Protein AF-A0A0J9B0E6-F1 (afdb_monomer)

Secondary structure (DSSP, 8-state):
-EEEEE--TTT--HHHHHT-GGG--S-HHHHHHTSS-HHHH-EE-SS-TTEEEEPPP--S-GGG--HHHHHHHHHHHHHTT-SEEEEEPPSSSSHHHHHHHHT-SS------SSHHHHHHHHHHHT-

Nearest PDB structures (foldseek):
  3r9j-assembly1_A-1  TM=9.965E-01  e=1.271E-19  Escherichia coli K-12
  3r9j-assembly1_B-1  TM=9.955E-01  e=2.127E-19  Escherichia coli K-12
  3q9l-assembly1_A  TM=1.001E+00  e=4.605E-19  Escherichia coli K-12
  3r9i-assembly2_C  TM=9.975E-01  e=1.289E-18  Escherichia coli K-12
  6riq-assembly1_C  TM=9.805E-01  e=1.093E-16  Pseudomonas aeruginosa

Mean predicted aligned error: 3.33 Å

Sequence (127 aa):
KTVVIDFDIGLRNLDLIMGCERRVVYDFVNVIQGDATLNQALIKDKRTDTLYILPASQTRDKDALNYEGVEKVLNELKKMNFDFIVCDSPAGIETGALMALYFADEAIITTNPEVSSVRDSDRILGI

Foldseek 3Di:
DEEEEELPAAPFCPCVVLVNVVVQPDALLCCLVVVDPPVSQWDQRPPDRLYIYHIHHNDPDNVSDDLVSLVVSVVVVVVVVHPYYHYPADDDDDPSNCSSPVPDPDDDQDADPDPVRVVRSVVVVVD

Structure (mmCIF, N/CA/C/O backbone):
data_AF-A0A0J9B0E6-F1
#
_entry.id   AF-A0A0J9B0E6-F1
#
loop_
_atom_site.group_PDB
_atom_site.id
_atom_site.type_symbol
_atom_site.label_atom_id
_atom_site.label_alt_id
_atom_site.label_comp_id
_atom_site.label_asym_id
_atom_site.label_entity_id
_atom_site.label_seq_id
_atom_site.pdbx_PDB_ins_code
_atom_site.Cartn_x
_atom_site.Cartn_y
_atom_site.Cartn_z
_atom_site.occupancy
_atom_site.B_iso_or_equiv
_atom_site.auth_seq_id
_atom_site.auth_comp_id
_atom_site.auth_asym_id
_atom_site.auth_atom_id
_atom_site.pdbx_PDB_model_num
ATOM 1 N N . LYS A 1 1 ? -13.728 -7.983 2.009 1.00 95.81 1 LYS A N 1
ATOM 2 C CA . LYS A 1 1 ? -13.361 -6.676 2.597 1.00 95.81 1 LYS A CA 1
ATOM 3 C C . LYS A 1 1 ? -11.956 -6.332 2.135 1.00 95.81 1 LYS A C 1
ATOM 5 O O . LYS A 1 1 ? -11.069 -7.161 2.293 1.00 95.81 1 LYS A O 1
ATOM 10 N N . THR A 1 2 ? -11.762 -5.153 1.556 1.00 98.56 2 THR A N 1
ATOM 11 C CA . THR A 1 2 ? -10.516 -4.777 0.876 1.00 98.56 2 THR A CA 1
ATOM 12 C C . THR A 1 2 ? -10.004 -3.455 1.415 1.00 98.56 2 THR A C 1
ATOM 14 O O . THR A 1 2 ? -10.792 -2.534 1.638 1.00 98.56 2 THR A O 1
ATOM 17 N N . VAL A 1 3 ? -8.695 -3.362 1.608 1.00 98.62 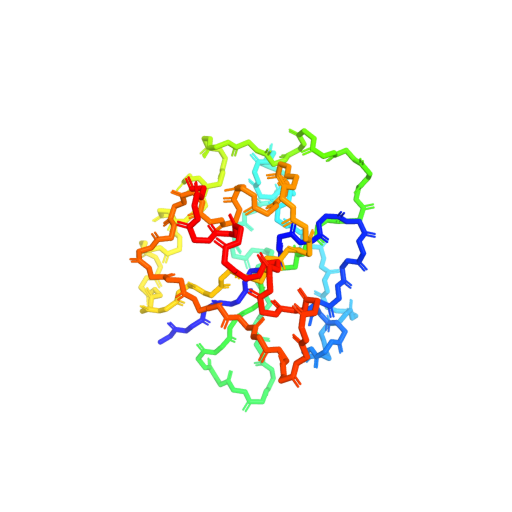3 VAL A N 1
ATOM 18 C CA . VAL A 1 3 ? -7.999 -2.103 1.871 1.00 98.62 3 VAL A CA 1
ATOM 19 C C . VAL A 1 3 ? -6.975 -1.863 0.771 1.00 98.62 3 VAL A C 1
ATOM 21 O O . VAL A 1 3 ? -6.310 -2.803 0.339 1.00 98.62 3 VAL A O 1
ATOM 24 N N . VAL A 1 4 ? -6.869 -0.619 0.319 1.00 98.19 4 VAL A N 1
ATOM 25 C CA . VAL A 1 4 ? -5.784 -0.164 -0.553 1.00 98.19 4 VAL A CA 1
ATOM 26 C C . VAL A 1 4 ? -4.907 0.783 0.256 1.00 98.19 4 VAL A C 1
ATOM 28 O O . VAL A 1 4 ? -5.421 1.714 0.882 1.00 98.19 4 VAL A O 1
ATOM 31 N N . ILE A 1 5 ? -3.611 0.506 0.295 1.00 97.06 5 ILE A N 1
ATOM 32 C CA . ILE A 1 5 ? -2.611 1.257 1.049 1.00 97.06 5 ILE A CA 1
ATOM 33 C C . ILE A 1 5 ? -1.721 1.987 0.055 1.00 97.06 5 ILE A C 1
ATOM 35 O O . ILE A 1 5 ? -1.176 1.353 -0.842 1.00 97.06 5 ILE A O 1
ATOM 39 N N . ASP A 1 6 ? -1.550 3.289 0.238 1.00 94.81 6 ASP A N 1
ATOM 40 C CA . ASP A 1 6 ? -0.619 4.094 -0.552 1.00 94.81 6 ASP A CA 1
ATOM 41 C C . ASP A 1 6 ? 0.781 4.043 0.089 1.00 94.81 6 ASP A C 1
ATOM 43 O O . ASP A 1 6 ? 0.959 4.471 1.235 1.00 94.81 6 ASP A O 1
ATOM 47 N N . PHE A 1 7 ? 1.761 3.476 -0.624 1.00 92.56 7 PHE A N 1
ATOM 48 C CA . PHE A 1 7 ? 3.171 3.452 -0.209 1.00 92.56 7 PHE A CA 1
ATOM 49 C C . PHE A 1 7 ? 3.992 4.593 -0.835 1.00 92.56 7 PHE A C 1
ATOM 51 O O . PHE A 1 7 ? 5.188 4.712 -0.549 1.00 92.56 7 PHE A O 1
ATOM 58 N N . ASP A 1 8 ? 3.386 5.458 -1.653 1.00 88.44 8 ASP A N 1
ATOM 59 C CA . ASP A 1 8 ? 4.054 6.598 -2.284 1.00 88.44 8 ASP A CA 1
ATOM 60 C C . ASP A 1 8 ? 4.136 7.795 -1.322 1.00 88.44 8 ASP A C 1
ATOM 62 O O . ASP A 1 8 ? 3.387 8.781 -1.395 1.00 88.44 8 ASP A O 1
ATOM 66 N N . ILE A 1 9 ? 5.073 7.691 -0.371 1.00 81.62 9 ILE A N 1
ATOM 67 C CA . ILE A 1 9 ? 5.383 8.770 0.569 1.00 81.62 9 ILE A CA 1
ATOM 68 C C . ILE A 1 9 ? 5.824 10.018 -0.210 1.00 81.62 9 ILE A C 1
ATOM 70 O O . ILE A 1 9 ? 6.879 10.047 -0.848 1.00 81.62 9 ILE A O 1
ATOM 74 N N . GLY A 1 10 ? 5.050 11.091 -0.068 1.00 75.75 10 GLY A N 1
ATOM 75 C CA . GLY A 1 10 ? 5.391 12.426 -0.554 1.00 75.75 10 GLY A CA 1
ATOM 76 C C . GLY A 1 10 ? 4.603 12.891 -1.777 1.00 75.75 10 GLY A C 1
ATOM 77 O O . GLY A 1 10 ? 4.363 14.095 -1.880 1.00 75.75 10 GLY A O 1
ATOM 78 N N . LEU A 1 11 ? 4.163 11.991 -2.665 1.00 81.06 11 LEU A N 1
ATOM 79 C CA . LEU A 1 11 ? 3.312 12.367 -3.805 1.00 81.06 11 LEU A CA 1
ATOM 80 C C . LEU A 1 11 ? 1.822 12.177 -3.509 1.00 81.06 11 LEU A C 1
ATOM 82 O O . LEU A 1 11 ? 1.040 13.022 -3.939 1.00 81.06 11 LEU A O 1
ATOM 86 N N . ARG A 1 12 ? 1.453 11.157 -2.713 1.00 82.12 12 ARG A N 1
ATOM 87 C CA . ARG A 1 12 ? 0.084 10.908 -2.217 1.00 82.12 12 ARG A CA 1
ATOM 88 C C . ARG A 1 12 ? -0.960 11.000 -3.338 1.00 82.12 12 ARG A C 1
ATOM 90 O O . ARG A 1 12 ? -1.722 11.961 -3.437 1.00 82.12 12 ARG A O 1
ATOM 97 N N . ASN A 1 13 ? -0.959 10.000 -4.213 1.00 89.00 13 ASN A N 1
ATOM 98 C CA . ASN A 1 13 ? -1.812 9.992 -5.401 1.00 89.00 13 ASN A CA 1
ATOM 99 C C . ASN A 1 13 ? -3.090 9.167 -5.209 1.00 89.00 13 ASN A C 1
ATOM 101 O O . ASN A 1 13 ? -4.107 9.456 -5.850 1.00 89.00 13 ASN A O 1
ATOM 105 N N . LEU A 1 14 ? -3.075 8.158 -4.333 1.00 94.56 14 LEU A N 1
ATOM 106 C CA . LEU A 1 14 ? -4.179 7.206 -4.232 1.00 94.56 14 LEU A CA 1
ATOM 107 C C . LEU A 1 14 ? -5.475 7.873 -3.766 1.00 94.56 14 LEU A C 1
ATOM 109 O O . LEU A 1 14 ? -6.549 7.625 -4.312 1.00 94.56 14 LEU A O 1
ATOM 113 N N . ASP A 1 15 ? -5.401 8.741 -2.762 1.00 93.69 15 ASP A N 1
ATOM 114 C CA . ASP A 1 15 ? -6.579 9.393 -2.193 1.00 93.69 15 ASP A CA 1
ATOM 115 C C . ASP A 1 15 ? -7.272 10.345 -3.179 1.00 93.69 15 ASP A C 1
ATOM 117 O O . ASP A 1 15 ? -8.502 10.455 -3.155 1.00 93.69 15 ASP A O 1
ATOM 121 N N . LEU A 1 16 ? -6.510 10.976 -4.076 1.00 93.88 16 LEU A N 1
ATOM 122 C CA . LEU A 1 16 ? -7.025 11.793 -5.170 1.00 93.88 16 LEU A CA 1
ATOM 123 C C . LEU A 1 16 ? -7.803 10.935 -6.175 1.00 93.88 16 LEU A C 1
ATOM 125 O O . LEU A 1 16 ? -8.931 11.280 -6.533 1.00 93.88 16 LEU A O 1
ATOM 129 N N . ILE A 1 17 ? -7.243 9.793 -6.587 1.00 95.44 17 ILE A N 1
ATOM 130 C CA . ILE A 1 17 ? -7.906 8.853 -7.508 1.00 95.44 17 ILE A CA 1
ATOM 131 C C . ILE A 1 17 ? -9.172 8.263 -6.871 1.00 95.44 17 ILE A C 1
ATOM 133 O O . ILE A 1 17 ? -10.221 8.154 -7.514 1.00 95.44 17 ILE A O 1
ATOM 137 N N . MET A 1 18 ? -9.113 7.958 -5.576 1.00 96.38 18 MET A N 1
ATOM 138 C CA . MET A 1 18 ? -10.246 7.447 -4.804 1.00 96.38 18 MET A CA 1
ATOM 139 C C . MET A 1 18 ? -11.282 8.535 -4.453 1.00 96.38 18 MET A C 1
ATOM 141 O O . MET A 1 18 ? -12.411 8.217 -4.055 1.00 96.38 18 MET A O 1
ATOM 145 N N . GLY A 1 19 ? -10.960 9.820 -4.643 1.00 95.56 19 GLY A N 1
ATOM 146 C CA . GLY A 1 19 ? -11.828 10.960 -4.329 1.00 95.56 19 GLY A CA 1
ATOM 147 C C . GLY A 1 19 ? -12.104 11.099 -2.829 1.00 95.56 19 GLY A C 1
ATOM 148 O O . GLY A 1 19 ? -13.243 11.342 -2.402 1.00 95.56 19 GLY A O 1
ATOM 149 N N . CYS A 1 20 ? -11.094 10.829 -2.003 1.00 95.31 20 CYS A N 1
ATOM 150 C CA . CYS A 1 20 ? -11.176 10.899 -0.550 1.00 95.31 20 CYS A CA 1
ATOM 151 C C . CYS A 1 20 ? -10.185 11.876 0.091 1.00 95.31 20 CYS A C 1
ATOM 153 O O . CYS A 1 20 ? -10.093 11.910 1.318 1.00 95.31 20 CYS A O 1
ATOM 155 N N . GLU A 1 21 ? -9.530 12.722 -0.697 1.00 93.81 21 GLU A N 1
ATOM 156 C CA . GLU A 1 21 ? -8.452 13.624 -0.291 1.00 93.81 21 GLU A CA 1
ATOM 157 C C . GLU A 1 21 ? -8.849 14.580 0.845 1.00 93.81 21 GLU A C 1
ATOM 159 O O . GLU A 1 21 ? -8.081 14.820 1.776 1.00 93.81 21 GLU A O 1
ATOM 164 N N . ARG A 1 22 ? -10.104 15.050 0.844 1.00 94.00 22 ARG A N 1
ATOM 165 C CA . ARG A 1 22 ? -10.650 15.945 1.886 1.00 94.00 22 ARG A CA 1
ATOM 166 C C . ARG A 1 22 ? -10.995 15.248 3.203 1.00 94.00 22 ARG A C 1
ATOM 168 O O . ARG A 1 22 ? -11.436 15.909 4.139 1.00 94.00 22 ARG A O 1
ATOM 175 N N . ARG A 1 23 ? -10.904 13.919 3.253 1.00 95.12 23 ARG A N 1
ATOM 176 C CA . ARG A 1 23 ? -11.253 13.096 4.424 1.00 95.12 23 ARG A CA 1
ATOM 177 C C . ARG A 1 23 ? -10.032 12.476 5.091 1.00 95.12 23 ARG A C 1
ATOM 179 O O . ARG A 1 23 ? -10.196 11.774 6.083 1.00 95.12 23 ARG A O 1
ATOM 186 N N . VAL A 1 24 ? -8.840 12.722 4.557 1.00 93.88 24 VAL A N 1
ATOM 187 C CA . VAL A 1 24 ? -7.594 12.278 5.173 1.00 93.88 24 VAL A CA 1
ATOM 188 C C . VAL A 1 24 ? -7.322 13.139 6.401 1.00 93.88 24 VAL A C 1
ATOM 190 O O . VAL A 1 24 ? -7.078 14.338 6.279 1.00 93.88 24 VAL A O 1
ATOM 193 N N . VAL A 1 25 ? -7.407 12.516 7.575 1.00 94.19 25 VAL A N 1
ATOM 194 C CA . VAL A 1 25 ? -7.085 13.138 8.871 1.00 94.19 25 VAL A CA 1
ATOM 195 C C . VAL A 1 25 ? -5.749 12.615 9.391 1.00 94.19 25 VAL A C 1
ATOM 197 O O . VAL A 1 25 ? -4.924 13.403 9.837 1.00 94.19 25 VAL A O 1
ATOM 200 N N . TYR A 1 26 ? -5.542 11.301 9.283 1.00 95.75 26 TYR A N 1
ATOM 201 C CA . TYR A 1 26 ? -4.307 10.611 9.639 1.00 95.75 26 TYR A CA 1
ATOM 202 C C . TYR A 1 26 ? -3.853 9.737 8.477 1.00 95.75 26 TYR A C 1
ATOM 204 O O . TYR A 1 26 ? -4.682 9.264 7.692 1.00 95.75 26 TYR A O 1
ATOM 212 N N . ASP A 1 27 ? -2.547 9.535 8.384 1.00 94.56 27 ASP A N 1
ATOM 213 C CA . ASP A 1 27 ? -1.904 8.770 7.324 1.00 94.56 27 ASP A CA 1
ATOM 214 C C . ASP A 1 27 ? -1.192 7.515 7.851 1.00 94.56 27 ASP A C 1
ATOM 216 O O . ASP A 1 27 ? -1.188 7.213 9.048 1.00 94.56 27 ASP A O 1
ATOM 220 N N . PHE A 1 28 ? -0.613 6.751 6.928 1.00 93.81 28 PHE A N 1
ATOM 221 C CA . PHE A 1 28 ? 0.105 5.517 7.225 1.00 93.81 28 PHE A CA 1
ATOM 222 C C . PHE A 1 28 ? 1.271 5.725 8.212 1.00 93.81 28 PHE A C 1
ATOM 224 O O . PHE A 1 28 ? 1.464 4.916 9.124 1.00 93.81 28 PHE A O 1
ATOM 231 N N . VAL A 1 29 ? 2.004 6.836 8.100 1.00 92.75 29 VAL A N 1
ATOM 232 C CA . VAL A 1 29 ? 3.126 7.151 8.997 1.00 92.75 29 VAL A CA 1
ATOM 233 C C . VAL A 1 29 ? 2.620 7.469 10.401 1.00 92.75 29 VAL A C 1
ATOM 235 O O . VAL A 1 29 ? 3.199 6.973 11.368 1.00 92.75 29 VAL A O 1
ATOM 238 N N . ASN A 1 30 ? 1.506 8.197 10.538 1.00 94.44 30 ASN A N 1
ATOM 239 C CA . ASN A 1 30 ? 0.906 8.459 11.851 1.00 94.44 30 ASN A CA 1
ATOM 240 C C . ASN A 1 30 ? 0.542 7.164 12.590 1.00 94.44 30 ASN A C 1
ATOM 242 O O . ASN A 1 30 ? 0.681 7.093 13.811 1.00 94.44 30 ASN A O 1
ATOM 246 N N . VAL A 1 31 ? 0.096 6.128 11.870 1.00 95.56 31 VAL A N 1
ATOM 247 C CA . VAL A 1 31 ? -0.210 4.824 12.481 1.00 95.56 31 VAL A CA 1
ATOM 248 C C . VAL A 1 31 ? 1.061 4.110 12.934 1.00 95.56 31 VAL A C 1
ATOM 250 O O . VAL A 1 31 ? 1.104 3.580 14.045 1.00 95.56 31 VAL A O 1
ATOM 253 N N . ILE A 1 32 ? 2.112 4.119 12.112 1.00 93.31 32 ILE A N 1
ATOM 254 C CA . ILE A 1 32 ? 3.398 3.493 12.454 1.00 93.31 32 ILE A CA 1
ATOM 255 C C . ILE A 1 32 ? 4.047 4.172 13.665 1.00 93.31 32 ILE A C 1
ATOM 257 O O . ILE A 1 32 ? 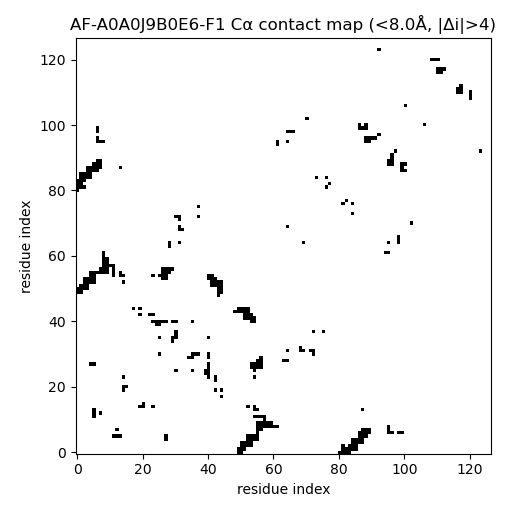4.558 3.485 14.549 1.00 93.31 32 ILE A O 1
ATOM 261 N N . GLN A 1 33 ? 3.989 5.502 13.734 1.00 92.50 33 GLN A N 1
ATOM 262 C CA . GLN A 1 33 ? 4.557 6.294 14.830 1.00 92.50 33 GLN A CA 1
ATOM 263 C C . GLN A 1 33 ? 3.700 6.265 16.107 1.00 92.50 33 GLN A C 1
ATOM 265 O O . GLN A 1 33 ? 4.180 6.626 17.179 1.00 92.50 33 GLN A O 1
ATOM 270 N N . GLY A 1 34 ? 2.456 5.780 16.022 1.00 93.06 34 GLY A N 1
ATOM 271 C CA . GLY A 1 34 ? 1.537 5.683 17.157 1.00 93.06 34 GLY A CA 1
ATOM 272 C C . GLY A 1 34 ? 0.765 6.969 17.466 1.00 93.06 34 GLY A C 1
ATOM 273 O O . GLY A 1 34 ? 0.083 7.027 18.488 1.00 93.06 34 GLY A O 1
ATOM 274 N N . ASP A 1 35 ? 0.821 7.966 16.583 1.00 94.50 35 ASP A N 1
ATOM 275 C CA . ASP A 1 35 ? 0.051 9.212 16.691 1.00 94.50 35 ASP A CA 1
ATOM 276 C C . ASP A 1 35 ? -1.445 8.999 16.411 1.00 94.50 35 ASP A C 1
ATOM 278 O O . ASP A 1 35 ? -2.291 9.790 16.838 1.00 94.50 35 ASP A O 1
ATOM 282 N N . ALA A 1 36 ? -1.782 7.927 15.689 1.00 96.56 36 ALA A N 1
ATOM 283 C CA . ALA A 1 36 ? -3.148 7.553 15.360 1.00 96.56 36 ALA A CA 1
ATOM 284 C C . ALA A 1 36 ? -3.344 6.037 15.368 1.00 96.56 36 ALA A C 1
ATOM 286 O O . ALA A 1 36 ? -2.441 5.257 15.076 1.00 96.56 36 ALA A O 1
ATOM 287 N N . THR A 1 37 ? -4.567 5.602 15.657 1.00 97.25 37 THR A N 1
ATOM 288 C CA . THR A 1 37 ? -4.956 4.201 15.470 1.00 97.25 37 THR A CA 1
ATOM 289 C C . THR A 1 37 ? -5.312 3.924 14.013 1.00 97.25 37 THR A C 1
ATOM 291 O O . THR A 1 37 ? -5.788 4.801 13.289 1.00 97.25 37 THR A O 1
ATOM 294 N N . LEU A 1 38 ? -5.194 2.663 13.599 1.00 96.56 38 LEU A N 1
ATOM 295 C CA . LEU A 1 38 ? -5.577 2.227 12.258 1.00 96.56 38 LEU A CA 1
ATOM 296 C C . LEU A 1 38 ? -7.051 2.542 11.929 1.00 96.56 38 LEU A C 1
ATOM 298 O O . LEU A 1 38 ? -7.364 2.963 10.821 1.00 96.56 38 LEU A O 1
ATOM 302 N N . ASN A 1 39 ? -7.960 2.440 12.907 1.00 96.06 39 ASN A N 1
ATOM 303 C CA . ASN A 1 39 ? -9.369 2.822 12.729 1.00 96.06 39 ASN A CA 1
ATOM 304 C C . ASN A 1 39 ? -9.568 4.322 12.450 1.00 96.06 39 ASN A C 1
ATOM 306 O O . ASN A 1 39 ? -10.545 4.681 11.798 1.00 96.06 39 ASN A O 1
ATOM 310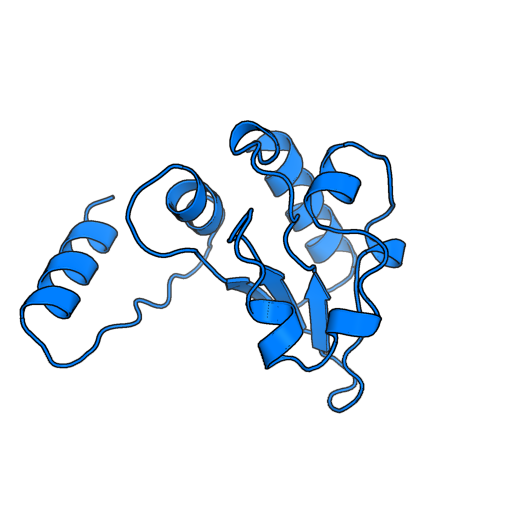 N N . GLN A 1 40 ? -8.687 5.190 12.958 1.00 97.06 40 GLN A N 1
ATOM 311 C CA . GLN A 1 40 ? -8.748 6.636 12.715 1.00 97.06 40 GLN A CA 1
ATOM 312 C C . GLN A 1 40 ? -8.147 7.022 11.358 1.00 97.06 40 GLN A C 1
ATOM 314 O O . GLN A 1 40 ? -8.609 7.985 10.751 1.00 97.06 40 GLN A O 1
ATOM 319 N N . ALA A 1 41 ? -7.130 6.290 10.895 1.00 97.12 41 ALA A N 1
ATOM 320 C CA . ALA A 1 41 ? -6.476 6.540 9.612 1.00 97.12 41 ALA A CA 1
ATOM 321 C C . ALA A 1 41 ? -7.223 5.922 8.419 1.00 97.12 41 ALA A C 1
ATOM 323 O O . ALA A 1 41 ? -7.194 6.474 7.321 1.00 97.12 41 ALA A O 1
ATOM 324 N N . LEU A 1 42 ? -7.916 4.795 8.616 1.00 97.88 42 LEU A N 1
ATOM 325 C CA . LEU A 1 42 ? -8.670 4.143 7.548 1.00 97.88 42 LEU A CA 1
ATOM 326 C C . LEU A 1 42 ? -9.872 4.977 7.106 1.00 97.88 42 LEU A C 1
ATOM 328 O O . LEU A 1 42 ? -10.772 5.306 7.881 1.00 97.88 42 LEU A O 1
ATOM 332 N N . ILE A 1 43 ? -9.949 5.213 5.802 1.00 97.88 43 ILE A N 1
ATOM 333 C CA . ILE A 1 43 ? -11.050 5.929 5.173 1.00 97.88 43 ILE A CA 1
ATOM 334 C C . ILE A 1 43 ? -11.944 4.918 4.472 1.00 97.88 43 ILE A C 1
ATOM 336 O O . ILE A 1 43 ? -11.549 4.309 3.483 1.00 97.88 43 ILE A O 1
ATOM 340 N N . LYS A 1 44 ? -13.182 4.759 4.948 1.00 97.81 44 LYS A N 1
ATOM 341 C CA . LYS A 1 44 ? -14.188 3.964 4.233 1.00 97.81 44 LYS A CA 1
ATOM 342 C C . LYS A 1 44 ? -14.559 4.659 2.917 1.00 97.81 44 LYS A C 1
ATOM 344 O O . LYS A 1 44 ? -14.856 5.863 2.912 1.00 97.81 44 LYS A O 1
ATOM 349 N N . ASP A 1 45 ? -14.561 3.928 1.808 1.00 97.94 45 ASP A N 1
ATOM 350 C CA . ASP A 1 45 ? -15.044 4.457 0.535 1.00 97.94 45 ASP A CA 1
ATOM 351 C C . ASP A 1 45 ? -16.552 4.772 0.606 1.00 97.94 45 ASP A C 1
ATOM 353 O O . ASP A 1 45 ? -17.313 4.141 1.341 1.00 97.94 45 ASP A O 1
ATOM 357 N N . LYS A 1 46 ? -16.990 5.795 -0.135 1.00 95.75 46 LYS A N 1
ATOM 358 C CA . LYS A 1 46 ? -18.404 6.213 -0.163 1.00 95.75 46 LYS A CA 1
ATOM 359 C C . LYS A 1 46 ? -19.237 5.422 -1.166 1.00 95.75 46 LYS A C 1
ATOM 361 O O . LYS A 1 46 ? -20.459 5.433 -1.064 1.00 95.75 46 LYS A O 1
ATOM 366 N N . ARG A 1 47 ? -18.589 4.835 -2.172 1.00 96.44 47 ARG A N 1
ATOM 367 C CA . ARG A 1 47 ? -19.243 4.182 -3.311 1.00 96.44 47 ARG A CA 1
ATOM 368 C C . ARG A 1 47 ? -19.301 2.667 -3.117 1.00 96.44 47 ARG A C 1
ATOM 370 O O . ARG A 1 47 ? -20.228 2.032 -3.605 1.00 96.44 47 ARG A O 1
ATOM 377 N N . THR A 1 48 ? -18.347 2.116 -2.369 1.00 97.44 48 THR A N 1
ATOM 378 C CA . THR A 1 48 ? -18.156 0.680 -2.163 1.00 97.44 48 THR A CA 1
ATOM 379 C C . THR A 1 48 ? -18.059 0.362 -0.675 1.00 97.44 48 THR A C 1
ATOM 381 O O . THR A 1 48 ? -17.083 0.700 -0.010 1.00 97.44 48 THR A O 1
ATOM 384 N N . ASP A 1 49 ? -19.057 -0.342 -0.143 1.00 96.19 49 ASP A N 1
ATOM 385 C CA . ASP A 1 49 ? -19.193 -0.568 1.301 1.00 96.19 49 ASP A CA 1
ATOM 386 C C . ASP A 1 49 ? -18.058 -1.362 1.950 1.00 96.19 49 ASP A C 1
ATOM 388 O O . ASP A 1 49 ? -17.800 -1.223 3.145 1.00 96.19 49 ASP A O 1
ATOM 392 N N . THR A 1 50 ? -17.383 -2.208 1.183 1.00 97.50 50 THR A N 1
ATOM 393 C CA . THR A 1 50 ? -16.340 -3.106 1.687 1.00 97.50 50 THR A CA 1
ATOM 394 C C . THR A 1 50 ? -14.929 -2.612 1.395 1.00 97.50 50 THR A C 1
ATOM 396 O O . THR A 1 50 ? -13.989 -3.382 1.607 1.00 97.50 50 THR A O 1
ATOM 399 N N . LEU A 1 51 ? -14.779 -1.382 0.895 1.00 98.50 51 LEU A N 1
ATOM 400 C CA . LEU A 1 51 ? -13.510 -0.806 0.461 1.00 98.50 51 LEU A CA 1
ATOM 401 C C . LEU A 1 51 ? -13.029 0.280 1.425 1.00 98.50 51 LEU A C 1
ATOM 403 O O . LEU A 1 51 ? -13.791 1.157 1.841 1.00 98.50 51 LEU A O 1
ATOM 407 N N . TYR A 1 52 ? -11.747 0.211 1.758 1.00 98.56 52 TYR A N 1
ATOM 408 C CA . TYR A 1 52 ? -11.073 1.122 2.668 1.00 98.56 52 TYR A CA 1
ATOM 409 C C . TYR A 1 52 ? -9.769 1.613 2.044 1.00 98.56 52 TYR A C 1
ATOM 411 O O . TYR A 1 52 ? -9.148 0.905 1.255 1.00 98.56 52 TYR A O 1
ATOM 419 N N . ILE A 1 53 ? -9.364 2.825 2.402 1.00 98.38 53 ILE A N 1
ATOM 420 C CA . ILE A 1 53 ? -8.144 3.464 1.921 1.00 98.38 53 ILE A CA 1
ATOM 421 C C . ILE A 1 53 ? -7.289 3.821 3.135 1.00 98.38 53 ILE A C 1
ATOM 423 O O . ILE A 1 53 ? -7.801 4.428 4.080 1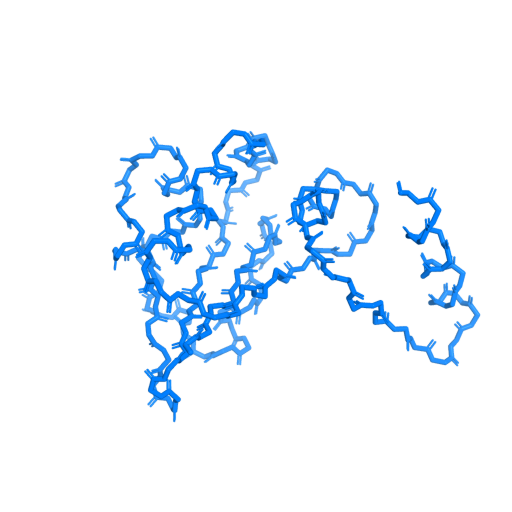.00 98.38 53 ILE A O 1
ATOM 427 N N . LEU A 1 54 ? -6.009 3.453 3.108 1.00 97.56 54 LEU A N 1
ATOM 428 C CA . LEU A 1 54 ? -4.991 3.941 4.036 1.00 97.56 54 LEU A CA 1
ATOM 429 C C . LEU A 1 54 ? -4.060 4.892 3.263 1.00 97.56 54 LEU A C 1
ATOM 431 O O . LEU A 1 54 ? -3.276 4.421 2.438 1.00 97.56 54 LEU A O 1
ATOM 435 N N . PRO A 1 55 ? -4.185 6.216 3.453 1.00 95.50 55 PRO A N 1
ATOM 436 C CA . PRO A 1 55 ? -3.454 7.192 2.651 1.00 95.50 55 PRO A CA 1
ATOM 437 C C . PRO A 1 55 ? -1.978 7.290 3.059 1.00 95.50 55 PRO A C 1
ATOM 439 O O . PRO A 1 55 ? -1.634 7.116 4.231 1.00 95.50 55 PRO A O 1
ATOM 442 N N . ALA A 1 56 ? -1.124 7.634 2.094 1.00 91.25 56 ALA A N 1
ATOM 443 C CA . ALA A 1 56 ? 0.294 7.883 2.311 1.00 91.25 56 ALA A CA 1
ATOM 444 C C . ALA A 1 56 ? 0.512 9.207 3.042 1.00 91.25 56 ALA A C 1
ATOM 446 O O . ALA A 1 56 ? -0.313 10.128 2.990 1.00 91.25 56 ALA A O 1
ATOM 447 N N . SER A 1 57 ? 1.668 9.319 3.691 1.00 85.62 57 SER A N 1
ATOM 448 C CA . SER A 1 57 ? 2.076 10.571 4.311 1.00 85.62 57 SER A CA 1
ATOM 449 C C . SER A 1 57 ? 2.618 11.571 3.294 1.00 85.62 57 SER A C 1
ATOM 451 O O . SER A 1 57 ? 3.232 11.208 2.292 1.00 85.62 57 SER A O 1
ATOM 453 N N . GLN A 1 58 ? 2.420 12.856 3.589 1.00 81.00 58 GLN A N 1
ATOM 454 C CA . GLN A 1 58 ? 3.037 13.968 2.855 1.00 81.00 58 GLN A CA 1
ATOM 455 C C . GLN A 1 58 ? 4.436 14.322 3.379 1.00 81.00 58 GLN A C 1
ATOM 457 O O . GLN A 1 58 ? 5.064 15.258 2.873 1.00 81.00 58 GLN A O 1
ATOM 462 N N . THR A 1 59 ? 4.929 13.616 4.403 1.00 77.19 59 THR A N 1
ATOM 463 C CA . THR A 1 59 ? 6.303 13.807 4.873 1.00 77.19 59 THR A CA 1
ATOM 464 C C . THR A 1 59 ? 7.301 13.514 3.753 1.00 77.19 59 THR A C 1
ATOM 466 O O . THR A 1 59 ? 7.064 12.679 2.889 1.00 77.19 59 THR A O 1
ATOM 469 N N . ARG A 1 60 ? 8.438 14.213 3.759 1.00 69.50 60 ARG A N 1
ATOM 470 C CA . ARG A 1 60 ? 9.563 13.900 2.861 1.00 69.50 60 ARG A CA 1
ATOM 471 C C . ARG A 1 60 ? 10.518 12.872 3.459 1.00 69.50 60 ARG A C 1
ATOM 473 O O . ARG A 1 60 ? 11.492 12.500 2.809 1.00 69.50 60 ARG A O 1
ATOM 480 N N . ASP A 1 61 ? 10.265 12.464 4.697 1.00 77.88 61 ASP A N 1
ATOM 481 C CA . ASP A 1 61 ? 11.087 11.498 5.402 1.00 77.88 61 ASP A CA 1
ATOM 482 C C . ASP A 1 61 ? 10.771 10.077 4.921 1.00 77.88 61 ASP A C 1
ATOM 484 O O . ASP A 1 61 ? 9.755 9.488 5.292 1.00 77.88 61 ASP A O 1
ATOM 488 N N . LYS A 1 62 ? 11.645 9.541 4.062 1.00 69.06 62 LYS A N 1
ATOM 489 C CA . LYS A 1 62 ? 11.529 8.174 3.537 1.00 69.06 62 LYS A CA 1
ATOM 490 C C . LYS A 1 62 ? 11.814 7.113 4.605 1.00 69.06 62 LYS A C 1
ATOM 492 O O . LYS A 1 62 ? 11.364 5.983 4.438 1.00 69.06 62 LYS A O 1
ATOM 497 N N . ASP A 1 63 ? 12.491 7.471 5.697 1.00 76.38 63 ASP A N 1
ATOM 498 C CA . ASP A 1 63 ? 12.813 6.550 6.794 1.00 76.38 63 ASP A CA 1
ATOM 499 C C . ASP A 1 63 ? 11.629 6.370 7.763 1.00 76.38 63 ASP A C 1
ATOM 501 O O . ASP A 1 63 ? 11.661 5.529 8.666 1.00 76.38 63 ASP A O 1
ATOM 505 N N . ALA A 1 64 ? 10.545 7.125 7.556 1.00 80.25 64 ALA A N 1
ATOM 506 C CA . ALA A 1 64 ? 9.322 7.018 8.339 1.00 80.25 64 ALA A CA 1
ATOM 507 C C . ALA A 1 64 ? 8.593 5.673 8.145 1.00 80.25 64 ALA A C 1
ATOM 509 O O . ALA A 1 64 ? 7.900 5.220 9.059 1.00 80.25 64 ALA A O 1
ATOM 510 N N . LEU A 1 65 ? 8.759 5.020 6.986 1.00 85.31 65 LEU A N 1
ATOM 511 C CA . LEU A 1 65 ? 8.323 3.638 6.774 1.00 85.31 65 LEU A CA 1
ATOM 512 C C . LEU A 1 65 ? 9.483 2.687 7.076 1.00 85.31 65 LEU A C 1
ATOM 514 O O . LEU A 1 65 ? 10.491 2.668 6.375 1.00 85.31 65 LEU A O 1
ATOM 518 N N . ASN A 1 66 ? 9.310 1.850 8.094 1.00 90.50 66 ASN A N 1
ATOM 519 C CA . ASN A 1 66 ? 10.247 0.785 8.440 1.00 90.50 66 ASN A CA 1
ATOM 520 C C . ASN A 1 66 ? 9.537 -0.577 8.457 1.00 90.50 66 ASN A C 1
ATOM 522 O O . ASN A 1 66 ? 8.317 -0.648 8.620 1.00 90.50 66 ASN A O 1
ATOM 526 N N . TYR A 1 67 ? 10.308 -1.657 8.294 1.00 93.75 67 TYR A N 1
ATOM 527 C CA . TYR A 1 67 ? 9.766 -3.014 8.164 1.00 93.75 67 TYR A CA 1
ATOM 528 C C . TYR A 1 67 ? 8.891 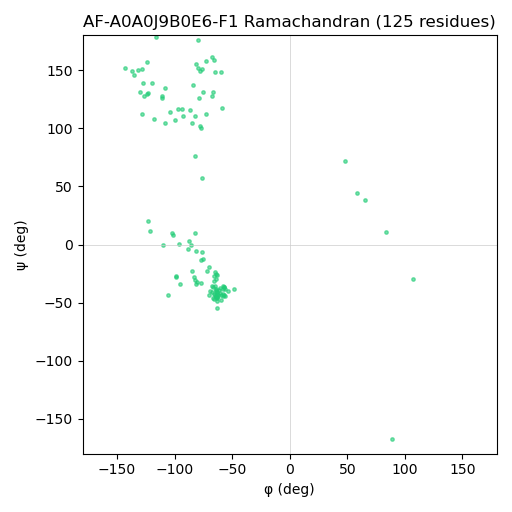-3.427 9.353 1.00 93.75 67 TYR A C 1
ATOM 530 O O . TYR A 1 67 ? 7.809 -3.963 9.146 1.00 93.75 67 TYR A O 1
ATOM 538 N N . GLU A 1 68 ? 9.319 -3.134 10.583 1.00 95.00 68 GLU A N 1
ATOM 539 C CA . GLU A 1 68 ? 8.579 -3.495 11.800 1.00 95.00 68 GLU A CA 1
ATOM 540 C C . GLU A 1 68 ? 7.220 -2.779 11.875 1.00 95.00 68 GLU A C 1
ATOM 542 O O . GLU A 1 68 ? 6.189 -3.393 12.160 1.00 95.00 68 GLU A O 1
ATOM 547 N N . GLY A 1 69 ? 7.199 -1.481 11.571 1.00 94.62 69 GLY A N 1
ATOM 548 C CA . GLY A 1 69 ? 5.988 -0.671 11.540 1.00 94.62 69 GLY A CA 1
ATOM 549 C C . GLY A 1 69 ? 5.003 -1.143 10.476 1.00 94.62 69 GLY A C 1
ATOM 550 O O . GLY A 1 69 ? 3.816 -1.316 10.764 1.00 94.62 69 GLY A O 1
ATOM 551 N N . VAL A 1 70 ? 5.497 -1.402 9.263 1.00 95.25 70 VAL A N 1
ATOM 552 C CA . VAL A 1 70 ? 4.677 -1.916 8.158 1.00 95.25 70 VAL A CA 1
ATOM 553 C C . VAL A 1 70 ? 4.122 -3.299 8.501 1.00 95.25 70 VAL A C 1
ATOM 555 O O . VAL A 1 70 ? 2.912 -3.503 8.406 1.00 95.25 70 VAL A O 1
ATOM 558 N N . GLU A 1 71 ? 4.955 -4.225 8.981 1.00 97.12 71 GLU A N 1
ATOM 559 C CA . GLU A 1 71 ? 4.527 -5.569 9.389 1.00 97.12 71 GLU A CA 1
ATOM 560 C C . GLU A 1 71 ? 3.429 -5.515 10.457 1.00 97.12 71 GLU A C 1
ATOM 562 O O . GLU A 1 71 ? 2.414 -6.217 10.364 1.00 97.12 71 GLU A O 1
ATOM 567 N N . LYS A 1 72 ? 3.593 -4.652 11.464 1.00 96.94 72 LYS A N 1
ATOM 568 C CA . LYS A 1 72 ? 2.594 -4.460 12.517 1.00 96.94 72 LYS A CA 1
ATOM 569 C C . LYS A 1 72 ? 1.254 -4.005 11.939 1.00 96.94 72 LYS A C 1
ATOM 571 O O . LYS A 1 72 ? 0.227 -4.593 12.282 1.00 96.94 72 LYS A O 1
ATOM 576 N N . VAL A 1 73 ? 1.257 -3.011 11.050 1.00 97.25 73 VAL A N 1
ATOM 577 C CA . VAL A 1 73 ? 0.034 -2.502 10.407 1.00 97.25 73 VAL A CA 1
ATOM 578 C C . VAL A 1 73 ? -0.634 -3.582 9.554 1.00 97.25 73 VAL A C 1
ATOM 580 O O . VAL A 1 73 ? -1.842 -3.792 9.675 1.00 97.25 73 VAL A O 1
ATOM 583 N N . LEU A 1 74 ? 0.131 -4.324 8.749 1.00 97.75 74 LEU A N 1
ATOM 584 C CA . LEU A 1 74 ? -0.398 -5.427 7.940 1.00 97.75 74 LEU A CA 1
ATOM 585 C C . LEU A 1 74 ? -1.025 -6.523 8.814 1.00 97.75 74 LEU A C 1
ATOM 587 O O . LEU A 1 74 ? -2.114 -7.016 8.516 1.00 97.75 74 LEU A O 1
ATOM 591 N N . ASN A 1 75 ? -0.390 -6.869 9.933 1.00 97.81 75 ASN A N 1
ATOM 592 C CA . ASN A 1 75 ? -0.927 -7.838 10.887 1.00 97.81 75 ASN A CA 1
ATOM 593 C C . ASN A 1 75 ? -2.195 -7.336 11.593 1.00 97.81 75 ASN A C 1
ATOM 595 O O . ASN A 1 75 ? -3.110 -8.122 11.850 1.00 97.81 75 ASN A O 1
ATOM 599 N N . GLU A 1 76 ? -2.288 -6.043 11.905 1.00 97.62 76 GLU A N 1
ATOM 600 C CA . GLU A 1 76 ? -3.518 -5.441 12.427 1.00 97.62 76 GLU A CA 1
ATOM 601 C C . GLU A 1 76 ? -4.650 -5.465 11.392 1.00 97.62 76 GLU A C 1
ATOM 603 O O . GLU A 1 76 ? -5.768 -5.860 11.730 1.00 97.62 76 GLU A O 1
ATOM 608 N N . LEU A 1 77 ? -4.367 -5.161 10.123 1.00 98.00 77 LEU A N 1
ATOM 609 C CA . LEU A 1 77 ? -5.339 -5.286 9.031 1.00 98.00 77 LEU A CA 1
ATOM 610 C C . LEU A 1 77 ? -5.840 -6.730 8.879 1.00 98.00 77 LEU A C 1
ATOM 612 O O . LEU A 1 77 ? -7.050 -6.953 8.786 1.00 98.00 77 LEU A O 1
ATOM 616 N N . LYS A 1 78 ? -4.945 -7.724 8.948 1.00 97.44 78 LYS A N 1
ATOM 617 C CA . LYS A 1 78 ? -5.323 -9.150 8.951 1.00 97.44 78 LYS A CA 1
ATOM 618 C C . LYS A 1 78 ? -6.274 -9.475 10.114 1.00 97.44 78 LYS A C 1
ATOM 620 O O . LYS A 1 78 ? -7.315 -10.093 9.901 1.00 97.44 78 LYS A O 1
ATOM 625 N N . LYS A 1 79 ? -5.996 -8.983 11.331 1.00 97.94 79 LYS A N 1
ATOM 626 C CA . LYS A 1 79 ? -6.882 -9.147 12.510 1.00 97.94 79 LYS A CA 1
ATOM 627 C C . LYS A 1 79 ? -8.245 -8.458 12.356 1.00 97.94 79 LYS A C 1
ATOM 629 O O . LYS A 1 79 ? -9.210 -8.870 12.991 1.00 97.94 79 LYS A O 1
ATOM 634 N N . MET A 1 80 ? -8.342 -7.421 11.523 1.00 97.25 80 MET A N 1
ATOM 635 C CA . MET A 1 80 ? -9.595 -6.722 11.198 1.00 97.25 80 MET A CA 1
ATOM 636 C C . MET A 1 80 ? -10.432 -7.423 10.108 1.00 97.25 80 MET A C 1
ATOM 638 O O . MET A 1 80 ? -11.419 -6.837 9.632 1.00 97.25 80 MET A O 1
ATOM 642 N N . ASN A 1 81 ? -10.062 -8.654 9.731 1.00 97.25 81 ASN A N 1
ATOM 643 C CA . ASN A 1 81 ? -10.711 -9.485 8.713 1.00 97.25 81 ASN A CA 1
ATOM 644 C C . ASN A 1 81 ? -10.762 -8.804 7.334 1.00 97.25 81 ASN A C 1
ATOM 646 O O . ASN A 1 81 ? -11.810 -8.764 6.684 1.00 97.25 81 ASN A O 1
ATOM 650 N N . PHE A 1 82 ? -9.652 -8.191 6.914 1.00 98.31 82 PHE A N 1
ATOM 651 C CA . PHE A 1 82 ? -9.459 -7.816 5.515 1.00 98.31 82 PHE A CA 1
ATOM 652 C C . PHE A 1 82 ? -9.035 -9.046 4.711 1.00 98.31 82 PHE A C 1
ATOM 654 O O . PHE A 1 82 ? -8.065 -9.707 5.064 1.00 98.31 82 PHE A O 1
ATOM 661 N N . ASP A 1 83 ? -9.769 -9.329 3.636 1.00 97.94 83 ASP A N 1
ATOM 662 C CA . ASP A 1 83 ? -9.492 -10.456 2.739 1.00 97.94 83 ASP A CA 1
ATOM 663 C C . ASP A 1 83 ? -8.389 -10.097 1.736 1.00 97.94 83 ASP A C 1
ATOM 665 O O . ASP A 1 83 ? -7.591 -10.942 1.356 1.00 97.94 83 ASP A O 1
ATOM 669 N N . PHE A 1 84 ? -8.344 -8.824 1.325 1.00 98.50 84 PHE A N 1
ATOM 670 C CA . PHE A 1 84 ? -7.351 -8.296 0.395 1.00 98.50 84 PHE A CA 1
ATOM 671 C C . PHE A 1 84 ? -6.726 -7.018 0.948 1.00 98.50 84 PHE A C 1
ATOM 673 O O . PHE A 1 84 ? -7.438 -6.091 1.354 1.00 98.50 84 PHE A O 1
ATOM 680 N N . ILE A 1 85 ? -5.396 -6.968 0.911 1.00 98.50 85 ILE A N 1
ATOM 681 C CA . ILE A 1 85 ? -4.586 -5.787 1.199 1.00 98.50 85 ILE A CA 1
ATOM 682 C C . ILE A 1 85 ? -3.817 -5.468 -0.081 1.00 98.50 85 ILE A C 1
ATOM 684 O O . ILE A 1 85 ? -2.927 -6.215 -0.469 1.00 98.50 85 ILE A O 1
ATOM 688 N N . VAL A 1 86 ? -4.206 -4.394 -0.764 1.00 98.38 86 VAL A N 1
ATOM 689 C CA . VAL A 1 86 ? -3.570 -3.957 -2.010 1.00 98.38 86 VAL A 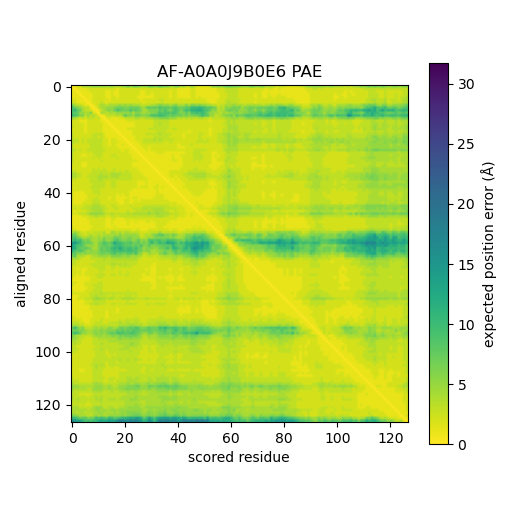CA 1
ATOM 690 C C . VAL A 1 86 ? -2.566 -2.863 -1.671 1.00 98.38 86 VAL A C 1
ATOM 692 O O . VAL A 1 86 ? -2.956 -1.808 -1.177 1.00 98.38 86 VAL A O 1
ATOM 695 N N . CYS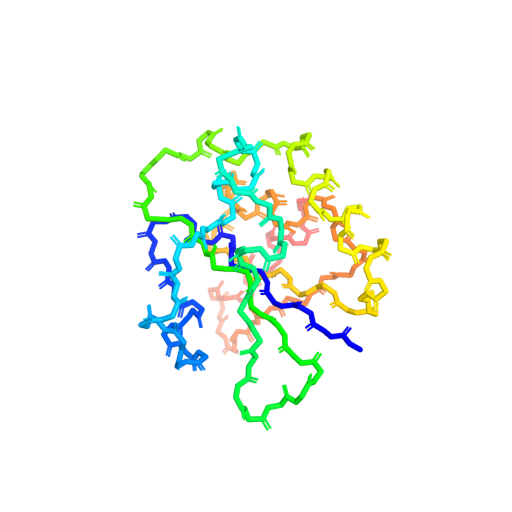 A 1 87 ? -1.287 -3.114 -1.928 1.00 97.12 87 CYS A N 1
ATOM 696 C CA . CYS A 1 87 ? -0.218 -2.138 -1.742 1.00 97.12 87 CYS A CA 1
ATOM 697 C C . CYS A 1 87 ? 0.010 -1.381 -3.057 1.00 97.12 87 CYS A C 1
ATOM 699 O O . CYS A 1 87 ? 0.489 -1.966 -4.028 1.00 97.12 87 CYS A O 1
ATOM 701 N N . ASP A 1 88 ? -0.342 -0.098 -3.095 1.00 96.12 88 ASP A N 1
ATOM 702 C CA . ASP A 1 88 ? -0.022 0.801 -4.203 1.00 96.12 88 ASP A CA 1
ATOM 703 C C . ASP A 1 88 ? 1.447 1.219 -4.085 1.00 96.12 88 ASP A C 1
ATOM 705 O O . ASP A 1 88 ? 1.815 2.026 -3.229 1.00 96.12 88 ASP A O 1
ATOM 709 N N . SER A 1 89 ? 2.296 0.564 -4.875 1.00 93.88 89 SER A N 1
ATOM 710 C CA . SER A 1 89 ? 3.747 0.735 -4.843 1.00 93.88 89 SER A CA 1
ATOM 711 C C . SER A 1 89 ? 4.176 1.939 -5.691 1.00 93.88 89 SER A C 1
ATOM 713 O O . SER A 1 89 ? 3.698 2.080 -6.821 1.00 93.88 89 SER A O 1
ATOM 715 N N . PRO A 1 90 ? 5.116 2.779 -5.218 1.00 91.81 90 PRO A N 1
ATOM 716 C CA . PRO A 1 90 ? 5.684 3.839 -6.041 1.00 91.81 90 PRO A CA 1
ATOM 717 C C . PRO A 1 90 ? 6.523 3.267 -7.193 1.00 91.81 90 PRO A C 1
ATOM 719 O O . PRO A 1 90 ? 6.989 2.126 -7.167 1.00 91.81 90 PRO A O 1
ATOM 722 N N . ALA A 1 91 ? 6.771 4.092 -8.210 1.00 89.50 91 ALA A N 1
ATOM 723 C CA . ALA A 1 91 ? 7.654 3.723 -9.312 1.00 89.50 91 ALA A CA 1
ATOM 724 C C . ALA A 1 91 ? 9.120 3.553 -8.862 1.00 89.50 91 ALA A C 1
ATOM 726 O O . ALA A 1 91 ? 9.580 4.145 -7.884 1.00 89.50 91 ALA A O 1
ATOM 727 N N . GLY A 1 92 ? 9.889 2.806 -9.657 1.00 87.06 92 GLY A N 1
ATOM 728 C CA . GLY A 1 92 ? 11.319 2.598 -9.442 1.00 87.06 92 GLY A CA 1
ATOM 729 C C . GLY A 1 92 ? 11.639 1.405 -8.540 1.00 87.06 92 GLY A C 1
ATOM 730 O O . GLY A 1 92 ? 10.800 0.553 -8.278 1.00 87.06 92 GLY A O 1
ATOM 731 N N . ILE A 1 93 ? 12.900 1.332 -8.111 1.00 84.19 93 ILE A N 1
ATOM 732 C CA . ILE A 1 93 ? 13.467 0.218 -7.323 1.00 84.19 93 ILE A CA 1
ATOM 733 C C . ILE A 1 93 ? 14.069 0.700 -5.995 1.00 84.19 93 ILE A C 1
ATOM 735 O O . ILE A 1 93 ? 14.951 0.064 -5.422 1.00 84.19 93 ILE A O 1
ATOM 739 N N . GLU A 1 94 ? 13.652 1.885 -5.550 1.00 84.44 94 GLU A N 1
ATOM 740 C CA . GLU A 1 94 ? 14.113 2.481 -4.299 1.00 84.44 94 GLU A CA 1
ATOM 741 C C . GLU A 1 94 ? 13.392 1.875 -3.086 1.00 84.44 94 GLU A C 1
ATOM 743 O O . GLU A 1 94 ? 12.459 1.082 -3.217 1.00 84.44 94 GLU A O 1
ATOM 748 N N . THR A 1 95 ? 13.797 2.295 -1.886 1.00 83.44 95 THR A N 1
ATOM 749 C CA . THR A 1 95 ? 13.283 1.806 -0.600 1.00 83.44 95 THR A CA 1
ATOM 750 C C . THR A 1 95 ? 11.755 1.772 -0.514 1.00 83.44 95 THR A C 1
ATOM 752 O O . THR A 1 95 ? 11.220 0.818 0.032 1.00 83.44 95 THR A O 1
ATOM 755 N N . GLY A 1 96 ? 11.045 2.761 -1.072 1.00 85.31 96 GLY A N 1
ATOM 756 C CA . GLY A 1 96 ? 9.575 2.789 -1.052 1.00 85.31 96 GLY A CA 1
ATOM 757 C C . GLY A 1 96 ? 8.943 1.623 -1.820 1.00 85.31 96 GLY A C 1
ATOM 758 O O . GLY A 1 96 ? 8.061 0.950 -1.292 1.00 85.31 96 GLY A O 1
ATOM 759 N N . ALA A 1 97 ? 9.451 1.333 -3.022 1.00 89.12 97 ALA A N 1
ATOM 760 C CA . ALA A 1 97 ? 8.994 0.198 -3.819 1.00 89.12 97 ALA A CA 1
ATOM 761 C C . ALA A 1 97 ? 9.371 -1.124 -3.137 1.00 89.12 97 ALA A C 1
ATOM 763 O O . ALA A 1 97 ? 8.524 -1.993 -2.954 1.00 89.12 97 ALA A O 1
ATOM 764 N N . LEU A 1 98 ? 10.616 -1.251 -2.665 1.00 89.75 98 LEU A N 1
ATOM 765 C CA . LEU A 1 98 ? 11.062 -2.447 -1.941 1.00 89.75 98 LEU A CA 1
ATOM 766 C C . LEU A 1 98 ? 10.203 -2.721 -0.700 1.00 89.75 98 LEU A C 1
ATOM 768 O O . LEU A 1 98 ? 9.812 -3.860 -0.474 1.00 89.75 98 LEU A O 1
ATOM 772 N N . MET A 1 99 ? 9.859 -1.686 0.069 1.00 90.88 99 MET A N 1
ATOM 773 C CA . MET A 1 99 ? 9.008 -1.800 1.256 1.00 90.88 99 MET A CA 1
ATOM 774 C C . MET A 1 99 ? 7.596 -2.289 0.911 1.00 90.88 99 MET A C 1
ATOM 776 O O . MET A 1 99 ? 7.060 -3.146 1.612 1.00 90.88 99 MET A O 1
ATOM 780 N N . ALA A 1 100 ? 7.004 -1.771 -0.170 1.00 92.31 100 ALA A N 1
ATOM 781 C CA . ALA A 1 100 ? 5.676 -2.177 -0.628 1.00 92.31 100 ALA A CA 1
ATOM 782 C C . ALA A 1 100 ? 5.638 -3.646 -1.086 1.00 92.31 100 ALA A C 1
ATOM 784 O O . ALA A 1 100 ? 4.643 -4.335 -0.859 1.00 92.31 100 ALA A O 1
ATOM 785 N N . LEU A 1 101 ? 6.725 -4.129 -1.700 1.00 93.56 101 LEU A N 1
ATOM 786 C CA . LEU A 1 101 ? 6.845 -5.503 -2.192 1.00 93.56 101 LEU A CA 1
ATOM 787 C C . LEU A 1 101 ? 7.262 -6.507 -1.103 1.00 93.56 101 LEU A C 1
ATOM 789 O O . LEU A 1 101 ? 6.900 -7.675 -1.191 1.00 93.56 101 LEU A O 1
ATOM 793 N N . TYR A 1 102 ? 7.999 -6.078 -0.075 1.00 94.88 102 TYR A N 1
ATOM 794 C CA . TYR A 1 102 ? 8.676 -6.972 0.876 1.00 94.88 102 TYR A CA 1
ATOM 795 C C . TYR A 1 102 ? 7.754 -7.980 1.582 1.00 94.88 102 TYR A C 1
ATOM 797 O O . TYR A 1 102 ? 8.140 -9.127 1.794 1.00 94.88 102 TYR A O 1
ATOM 805 N N . PHE A 1 103 ? 6.540 -7.559 1.946 1.00 96.19 103 PHE A N 1
ATOM 806 C CA . PHE A 1 103 ? 5.551 -8.399 2.636 1.00 96.19 103 PHE A CA 1
ATOM 807 C C . PHE A 1 103 ? 4.446 -8.926 1.709 1.00 96.19 103 PHE A C 1
ATOM 809 O O . PHE A 1 103 ? 3.428 -9.420 2.198 1.00 96.19 103 PHE A O 1
ATOM 816 N N . ALA A 1 104 ? 4.594 -8.765 0.394 1.00 96.50 104 ALA A N 1
ATOM 817 C CA . ALA A 1 104 ? 3.572 -9.162 -0.561 1.00 96.50 104 ALA A CA 1
ATOM 818 C C . ALA A 1 104 ? 3.542 -10.688 -0.737 1.00 96.50 104 ALA A C 1
ATOM 820 O O . ALA A 1 104 ? 4.568 -11.319 -0.980 1.00 96.50 104 ALA A O 1
ATOM 821 N N . ASP A 1 105 ? 2.345 -11.274 -0.653 1.00 97.25 105 ASP A N 1
ATOM 822 C CA . ASP A 1 105 ? 2.118 -12.687 -0.983 1.00 97.25 105 ASP A CA 1
ATOM 823 C C . ASP A 1 105 ? 2.068 -12.903 -2.510 1.00 97.25 105 ASP A C 1
ATOM 825 O O . ASP A 1 105 ? 2.498 -13.931 -3.031 1.00 97.25 105 ASP A O 1
ATOM 829 N N . GLU A 1 106 ? 1.554 -11.906 -3.234 1.00 96.94 106 GLU A N 1
ATOM 830 C CA . GLU A 1 106 ? 1.424 -11.884 -4.690 1.00 96.94 106 GLU A CA 1
ATOM 831 C C . GLU A 1 106 ? 1.840 -10.509 -5.227 1.00 96.94 106 GLU A C 1
ATOM 833 O O . GLU A 1 106 ? 1.637 -9.487 -4.569 1.00 96.94 106 GLU A O 1
ATOM 838 N N . ALA A 1 107 ? 2.383 -10.469 -6.446 1.00 96.06 107 ALA A N 1
ATOM 839 C CA . ALA A 1 107 ? 2.780 -9.231 -7.111 1.00 96.06 107 ALA A CA 1
ATOM 840 C C . ALA A 1 107 ? 2.087 -9.089 -8.474 1.00 96.06 107 ALA A C 1
ATOM 842 O O . ALA A 1 107 ? 2.142 -9.993 -9.311 1.00 96.06 107 ALA A O 1
ATOM 843 N N . ILE A 1 108 ? 1.470 -7.928 -8.717 1.00 97.44 108 ILE A N 1
ATOM 844 C CA . ILE A 1 108 ? 0.922 -7.551 -10.026 1.00 97.44 108 ILE A CA 1
ATOM 845 C C . ILE A 1 108 ? 1.922 -6.621 -10.711 1.00 97.44 108 ILE A C 1
ATOM 847 O O . ILE A 1 108 ? 2.061 -5.455 -10.343 1.00 97.44 108 ILE A O 1
ATOM 851 N N . ILE A 1 109 ? 2.609 -7.137 -11.730 1.00 95.75 109 ILE A N 1
ATOM 852 C CA . ILE A 1 109 ? 3.569 -6.356 -12.513 1.00 95.75 109 ILE A CA 1
ATOM 853 C C . ILE A 1 109 ? 2.818 -5.593 -13.605 1.00 95.75 109 ILE A C 1
ATOM 855 O O . ILE A 1 109 ? 2.358 -6.167 -14.592 1.00 95.75 109 ILE A O 1
ATOM 859 N N . THR A 1 110 ? 2.659 -4.287 -13.399 1.00 96.69 110 THR A N 1
ATOM 860 C CA . THR A 1 110 ? 1.974 -3.404 -14.350 1.00 96.69 110 THR A CA 1
ATOM 861 C C . THR A 1 110 ? 2.940 -2.987 -15.458 1.00 96.69 110 THR A C 1
ATOM 863 O O . THR A 1 110 ? 3.868 -2.218 -15.217 1.00 96.69 110 THR A O 1
ATOM 866 N N . THR A 1 111 ? 2.712 -3.473 -16.681 1.00 97.00 111 THR A N 1
ATOM 867 C CA . THR A 1 111 ? 3.617 -3.267 -17.823 1.00 97.00 111 THR A CA 1
ATOM 868 C C . THR A 1 111 ? 2.877 -2.679 -19.024 1.00 97.00 111 THR A C 1
ATOM 870 O O . THR A 1 111 ? 1.887 -3.238 -19.496 1.00 97.00 111 THR A O 1
ATOM 873 N N . ASN A 1 112 ? 3.392 -1.577 -19.569 1.00 97.94 112 ASN A N 1
ATOM 874 C CA . ASN A 1 112 ? 2.952 -1.037 -20.854 1.00 97.94 112 ASN A CA 1
ATOM 875 C C . ASN A 1 112 ? 3.608 -1.813 -22.011 1.00 97.94 112 ASN A C 1
ATOM 877 O O . ASN A 1 112 ? 4.734 -2.290 -21.861 1.00 97.94 112 ASN A O 1
ATOM 881 N N . PRO A 1 113 ? 2.974 -1.896 -23.198 1.00 97.56 113 PRO A N 1
ATOM 882 C CA . PRO A 1 113 ? 3.543 -2.562 -24.372 1.00 97.56 113 PRO A CA 1
ATOM 883 C C . PRO A 1 113 ? 4.632 -1.706 -25.056 1.00 97.56 113 PRO A C 1
ATOM 885 O O . PRO A 1 113 ? 4.545 -1.382 -26.239 1.00 97.56 113 PRO A O 1
ATOM 888 N N . GLU A 1 114 ? 5.665 -1.334 -24.303 1.00 97.69 114 GLU A N 1
ATOM 889 C CA . GLU A 1 114 ? 6.832 -0.569 -24.741 1.00 97.69 114 GLU A CA 1
ATOM 890 C C . GLU A 1 114 ? 8.111 -1.209 -24.183 1.00 97.69 114 GLU A C 1
ATOM 892 O O . GLU A 1 114 ? 8.131 -1.725 -23.066 1.00 97.69 114 GLU A O 1
ATOM 897 N N . VAL A 1 115 ? 9.203 -1.145 -24.952 1.00 97.44 115 VAL A N 1
ATOM 898 C CA . VAL A 1 115 ? 10.504 -1.742 -24.604 1.00 97.44 115 VAL A CA 1
ATOM 899 C C . VAL A 1 115 ? 11.015 -1.289 -23.231 1.00 97.44 115 VAL A C 1
ATOM 901 O O . VAL A 1 115 ? 11.555 -2.108 -22.491 1.00 97.44 115 VAL A O 1
ATOM 904 N N . SER A 1 116 ? 10.848 -0.009 -22.886 1.00 96.69 116 SER A N 1
ATOM 905 C CA . SER A 1 116 ? 11.275 0.546 -21.595 1.00 96.69 116 SER A CA 1
ATOM 906 C C . SER A 1 116 ? 10.525 -0.112 -20.429 1.00 96.69 116 SER A C 1
ATOM 908 O O . SER A 1 116 ? 11.148 -0.726 -19.567 1.00 96.69 116 SER A O 1
ATOM 910 N N . SER A 1 117 ? 9.190 -0.096 -20.463 1.00 97.06 117 SER A N 1
ATOM 911 C CA . SER A 1 117 ? 8.336 -0.668 -19.418 1.00 97.06 117 SER A CA 1
ATOM 912 C C . SER A 1 117 ? 8.530 -2.177 -19.247 1.00 97.06 117 SER A C 1
ATOM 914 O O . SER A 1 117 ? 8.583 -2.653 -18.113 1.00 97.06 117 SER A O 1
ATOM 916 N N . VAL A 1 118 ? 8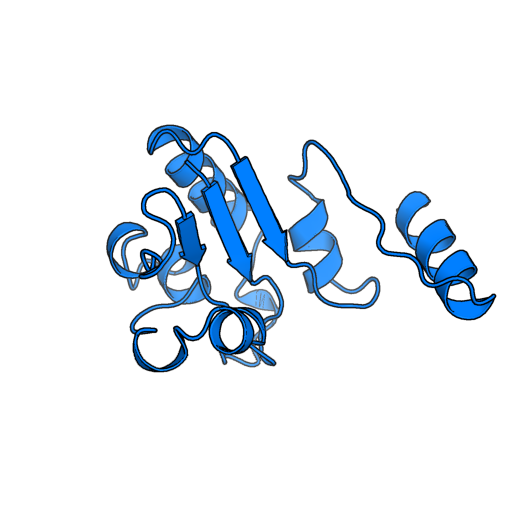.698 -2.930 -20.342 1.00 97.00 118 VAL A N 1
ATOM 917 C CA . VAL A 1 118 ? 8.996 -4.375 -20.284 1.00 97.00 118 VAL A CA 1
ATOM 918 C C . VAL A 1 118 ? 10.336 -4.632 -19.594 1.00 97.00 118 VAL A C 1
ATOM 920 O O . VAL A 1 118 ? 10.432 -5.522 -18.753 1.00 97.00 118 VAL A O 1
ATOM 923 N N . ARG A 1 119 ? 11.367 -3.840 -19.910 1.00 94.81 119 ARG A N 1
ATOM 924 C CA . ARG A 1 119 ? 12.697 -3.987 -19.306 1.00 94.81 119 ARG A CA 1
ATOM 925 C C . ARG A 1 119 ? 12.703 -3.634 -17.819 1.00 94.81 119 ARG A C 1
ATOM 927 O O . ARG A 1 119 ? 13.341 -4.335 -17.037 1.00 94.81 119 ARG A O 1
ATOM 934 N N . ASP A 1 120 ? 11.997 -2.578 -17.432 1.00 94.56 120 ASP A N 1
ATOM 935 C CA . ASP A 1 120 ? 11.884 -2.186 -16.025 1.00 94.56 120 ASP A CA 1
ATOM 936 C C . ASP A 1 120 ? 11.079 -3.223 -15.226 1.00 94.56 120 ASP A C 1
ATOM 938 O O . ASP A 1 120 ? 11.436 -3.555 -14.098 1.00 94.56 120 ASP A O 1
ATOM 942 N N . SER A 1 121 ? 10.056 -3.817 -15.845 1.00 94.94 121 SER A N 1
ATOM 943 C CA . SER A 1 121 ? 9.277 -4.918 -15.262 1.00 94.94 121 SER A CA 1
ATOM 944 C C . SER A 1 121 ? 10.130 -6.172 -15.039 1.00 94.94 121 SER A C 1
ATOM 946 O O . SER A 1 121 ? 10.089 -6.760 -13.961 1.00 94.94 121 SER A O 1
ATOM 948 N N . ASP A 1 122 ? 10.951 -6.554 -16.022 1.00 94.44 122 ASP A N 1
ATOM 949 C CA . ASP A 1 122 ? 11.908 -7.665 -15.893 1.00 94.44 122 ASP A CA 1
ATOM 950 C C . ASP A 1 122 ? 12.926 -7.407 -14.773 1.00 94.44 122 ASP A C 1
ATOM 952 O O . ASP A 1 122 ? 13.266 -8.300 -13.998 1.00 94.44 122 ASP A O 1
ATOM 956 N N . ARG A 1 123 ? 13.355 -6.149 -14.610 1.00 91.38 123 ARG A N 1
ATOM 957 C CA . ARG A 1 123 ? 14.245 -5.765 -13.513 1.00 91.38 123 ARG A CA 1
ATOM 958 C C . ARG A 1 123 ? 13.595 -5.950 -12.141 1.00 91.38 123 ARG A C 1
ATOM 960 O O . ARG A 1 123 ? 14.297 -6.400 -11.240 1.00 91.38 123 ARG A O 1
ATOM 967 N N . ILE A 1 124 ? 12.311 -5.620 -11.990 1.00 91.62 124 ILE A N 1
ATOM 968 C CA . ILE A 1 124 ? 11.552 -5.820 -10.742 1.00 91.62 124 ILE A CA 1
ATOM 969 C C . ILE A 1 124 ? 11.433 -7.307 -10.397 1.00 91.62 124 ILE A C 1
ATOM 971 O O . ILE A 1 124 ? 11.573 -7.658 -9.235 1.00 91.62 124 ILE A O 1
ATOM 975 N N . LEU A 1 125 ? 11.244 -8.186 -11.387 1.00 89.62 125 LEU A N 1
ATOM 976 C CA . LEU A 1 125 ? 11.190 -9.640 -11.166 1.00 89.62 125 LEU A CA 1
ATOM 977 C C . LEU A 1 125 ? 12.515 -10.235 -10.663 1.00 89.62 125 LEU A C 1
ATOM 979 O O . LEU A 1 125 ? 12.522 -11.318 -10.083 1.00 89.62 125 LEU A O 1
ATOM 983 N N . GLY A 1 126 ? 13.638 -9.567 -10.936 1.00 83.94 126 GLY A N 1
ATOM 984 C CA . GLY A 1 126 ? 14.969 -9.993 -10.501 1.00 83.94 126 GLY A CA 1
ATOM 985 C C . GLY A 1 126 ? 15.388 -9.496 -9.114 1.00 83.94 126 GLY A C 1
ATOM 986 O O . GLY A 1 126 ? 16.548 -9.705 -8.748 1.00 83.94 126 GLY A O 1
ATOM 987 N N . ILE A 1 127 ? 14.505 -8.792 -8.402 1.00 76.88 127 ILE A N 1
ATOM 988 C CA . ILE A 1 127 ? 14.693 -8.285 -7.034 1.00 76.88 127 ILE A CA 1
ATOM 989 C C . ILE A 1 127 ? 13.949 -9.207 -6.071 1.00 76.88 127 ILE A C 1
ATOM 991 O O . ILE A 1 127 ? 14.576 -9.579 -5.055 1.00 76.88 127 ILE A O 1
#

Radius of gyration: 14.62 Å; Cα contacts (8 Å, |Δi|>4): 191; chains: 1; bo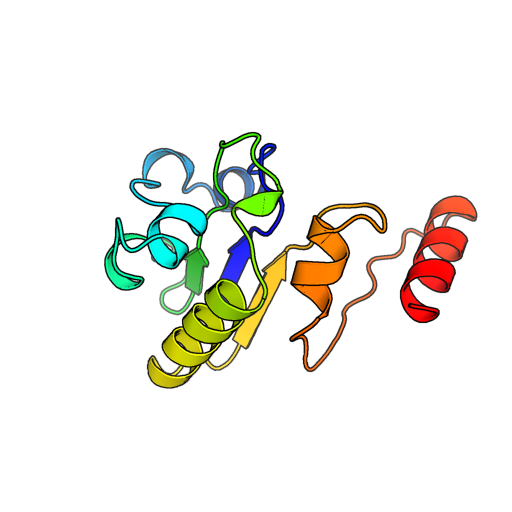unding box: 34×29×42 Å

Solvent-accessible surface area (backbone atoms only — not comparable to full-atom values): 7408 Å² total; per-residue (Å²): 77,36,35,40,34,37,42,32,62,47,74,50,58,59,36,59,76,70,71,43,58,95,69,66,82,37,26,50,45,36,37,54,74,62,81,39,52,67,81,69,25,46,40,72,47,92,89,41,93,54,35,31,35,34,37,30,31,75,52,85,62,74,76,63,69,44,70,70,42,53,51,51,52,54,52,50,45,49,75,70,63,43,77,41,80,44,64,46,54,38,86,75,85,48,71,50,22,50,60,45,52,71,81,50,93,74,83,85,85,88,63,58,103,43,75,66,41,46,52,55,48,54,53,59,74,75,107

pLDDT: mean 93.13, std 6.27, range [69.06, 98.62]